Protein AF-A0AAE9XU88-F1 (afdb_monomer)

Solvent-accessible surface area (backbone atoms only — not comparable to full-atom values): 6497 Å² total; per-residue (Å²): 135,80,74,56,71,51,71,80,40,75,51,58,49,92,90,70,70,65,72,87,90,53,59,92,32,14,8,29,43,42,31,24,32,63,88,75,64,47,82,72,44,74,51,58,33,68,34,42,36,58,54,59,73,65,54,84,82,68,57,61,79,74,89,62,89,92,62,96,65,83,50,72,62,75,60,34,27,32,31,41,24,65,36,96,34,45,68,56,11,41,56,50,44,57,57,48,52,68,54,42,63,66,55,65,68,73,77,117

Radius of gyration: 15.8 Å; Cα contacts (8 Å, |Δi|>4): 175; chains: 1; bounding box: 29×36×53 Å

Foldseek 3Di:
DPFDKDDKDWQDFVPPDDADDDDQAWWWKWKAQPPPRHTDDIDTDGGPRVCSVPPPQDFPQDPDPDDPDRHGGGTMIMMIGGDHGSVVRVVVSVVVVVVVVVVVVVPD

Structure (mmCIF, N/CA/C/O backbone):
data_AF-A0AAE9XU88-F1
#
_entry.id   AF-A0AAE9XU88-F1
#
loop_
_atom_site.group_PDB
_atom_site.id
_atom_site.type_symbol
_atom_site.label_atom_id
_atom_site.label_alt_id
_atom_site.label_comp_id
_atom_site.label_asym_id
_atom_site.label_entity_id
_atom_site.label_seq_id
_atom_site.pdbx_PDB_ins_code
_atom_site.Cartn_x
_atom_site.Cartn_y
_atom_site.Cartn_z
_atom_site.occupancy
_atom_site.B_iso_or_equiv
_atom_site.au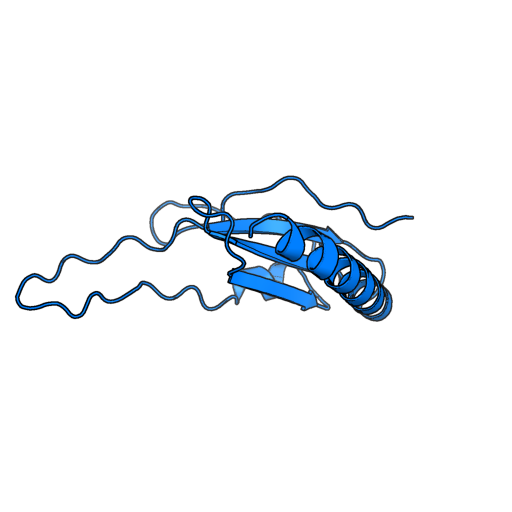th_seq_id
_atom_site.auth_comp_id
_atom_site.auth_asym_id
_atom_site.auth_atom_id
_atom_site.pdbx_PDB_model_num
ATOM 1 N N . MET A 1 1 ? 3.731 2.502 -20.538 1.00 47.53 1 MET A N 1
ATOM 2 C CA . MET A 1 1 ? 2.475 2.631 -19.765 1.00 47.53 1 MET A CA 1
ATOM 3 C C . MET A 1 1 ? 2.738 3.468 -18.529 1.00 47.53 1 MET A C 1
ATOM 5 O O . MET A 1 1 ? 3.763 3.266 -17.888 1.00 47.53 1 MET A O 1
ATOM 9 N N . ILE A 1 2 ? 1.856 4.417 -18.218 1.00 57.16 2 ILE A N 1
ATOM 10 C CA . ILE A 1 2 ? 1.908 5.153 -16.952 1.00 57.16 2 ILE A CA 1
ATOM 11 C C . ILE A 1 2 ? 1.226 4.268 -15.902 1.00 57.16 2 ILE A C 1
ATOM 13 O O . ILE A 1 2 ? 0.099 3.844 -16.150 1.00 57.16 2 ILE A O 1
ATOM 17 N N . PRO A 1 3 ? 1.876 3.957 -14.769 1.00 66.88 3 PRO A N 1
ATOM 18 C CA . PRO A 1 3 ? 1.243 3.207 -13.694 1.00 66.88 3 PRO A CA 1
ATOM 19 C C . PRO A 1 3 ? 0.045 4.005 -13.155 1.00 66.88 3 PRO A C 1
ATOM 21 O O . PRO A 1 3 ? 0.224 5.104 -12.619 1.00 66.88 3 PRO A O 1
ATOM 24 N N . THR A 1 4 ? -1.170 3.491 -13.335 1.00 83.81 4 THR A N 1
ATOM 25 C 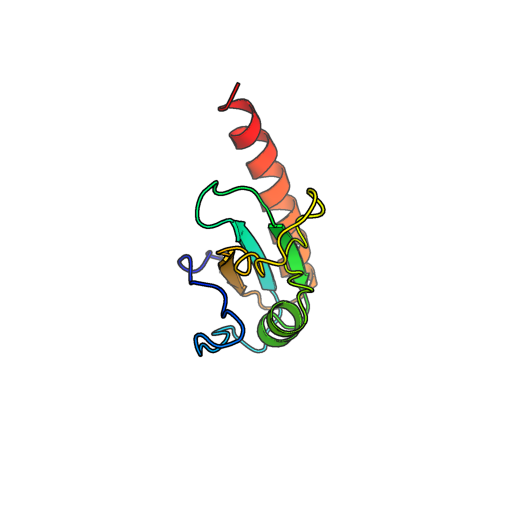CA . THR A 1 4 ? -2.400 4.090 -12.804 1.00 83.81 4 THR A CA 1
ATOM 26 C C . THR A 1 4 ? -2.817 3.375 -11.532 1.00 83.81 4 THR A C 1
ATOM 28 O O . THR A 1 4 ? -2.770 2.148 -11.447 1.00 83.81 4 THR A O 1
ATOM 31 N N . TRP A 1 5 ? -3.246 4.154 -10.544 1.00 89.50 5 TRP A N 1
ATOM 32 C CA . TRP A 1 5 ? -3.861 3.604 -9.345 1.00 89.50 5 TRP A CA 1
ATOM 33 C C . TRP A 1 5 ? -5.182 2.920 -9.686 1.00 89.50 5 TRP A C 1
ATOM 35 O O . TRP A 1 5 ? -5.958 3.443 -10.483 1.00 89.50 5 TRP A O 1
ATOM 45 N N . SER A 1 6 ? -5.443 1.785 -9.046 1.00 92.50 6 SER A N 1
ATOM 46 C CA . SER A 1 6 ? -6.785 1.227 -8.959 1.00 92.50 6 SER A CA 1
ATOM 47 C C . SER A 1 6 ? -7.683 2.120 -8.105 1.00 92.50 6 SER A C 1
ATOM 49 O O . SER A 1 6 ? -7.205 2.939 -7.308 1.00 92.50 6 SER A O 1
ATOM 51 N N . ASP A 1 7 ? -8.985 1.872 -8.193 1.00 93.06 7 ASP A N 1
ATOM 52 C CA . ASP A 1 7 ? -9.931 2.370 -7.203 1.00 93.06 7 ASP A CA 1
ATOM 53 C C . ASP A 1 7 ? -9.587 1.857 -5.800 1.00 93.06 7 ASP A C 1
ATOM 55 O O . ASP A 1 7 ? -8.895 0.842 -5.622 1.00 93.06 7 ASP A O 1
ATOM 59 N N . TRP A 1 8 ? -10.075 2.587 -4.799 1.00 92.88 8 TRP A N 1
ATOM 60 C CA . TRP A 1 8 ? -10.009 2.170 -3.407 1.00 92.88 8 TRP A CA 1
ATOM 61 C C . TRP A 1 8 ? -10.944 0.985 -3.171 1.00 92.88 8 TRP A C 1
ATOM 63 O O . TRP A 1 8 ? -12.128 1.035 -3.495 1.00 92.88 8 TRP A O 1
ATOM 73 N N . LYS A 1 9 ? -10.409 -0.076 -2.573 1.00 93.50 9 LYS A N 1
ATOM 74 C CA . LYS A 1 9 ? -11.144 -1.271 -2.157 1.00 93.50 9 LYS A CA 1
ATOM 75 C C . LYS A 1 9 ? -11.051 -1.438 -0.648 1.00 93.50 9 LYS A C 1
ATOM 77 O O . LYS A 1 9 ? -10.049 -1.075 -0.036 1.00 93.50 9 LYS A O 1
ATOM 82 N N . ARG A 1 10 ? -12.073 -2.028 -0.032 1.00 91.88 10 ARG A N 1
ATOM 83 C CA . ARG A 1 10 ? -12.044 -2.338 1.403 1.00 91.88 10 ARG A CA 1
ATOM 84 C C . ARG A 1 10 ? -11.070 -3.467 1.694 1.00 91.88 10 ARG A C 1
ATOM 86 O O . ARG A 1 10 ? -11.122 -4.515 1.058 1.00 91.88 10 ARG A O 1
ATOM 93 N N . TYR A 1 11 ? -10.218 -3.256 2.687 1.00 90.81 11 TYR A N 1
ATOM 94 C CA . TYR A 1 11 ? -9.320 -4.283 3.185 1.00 90.81 11 TYR A CA 1
ATOM 95 C C . TYR A 1 11 ? -10.118 -5.332 3.979 1.00 90.81 11 TYR A C 1
ATOM 97 O O . TYR A 1 11 ? -10.986 -4.955 4.777 1.00 90.81 11 TYR A O 1
ATOM 105 N N . PRO A 1 12 ? -9.867 -6.636 3.778 1.00 88.62 12 PRO A N 1
ATOM 106 C CA . PRO A 1 12 ? -10.635 -7.677 4.446 1.00 88.62 12 PRO A CA 1
ATOM 107 C C . PRO A 1 12 ? -10.427 -7.653 5.962 1.00 88.62 12 PRO A C 1
ATOM 109 O O . PRO A 1 12 ? -9.311 -7.508 6.460 1.00 88.62 12 PRO A O 1
ATOM 112 N N . GLN A 1 13 ? -11.522 -7.816 6.703 1.00 80.81 13 GLN A N 1
ATOM 113 C CA . GLN A 1 13 ? -11.507 -7.889 8.162 1.00 80.81 13 GLN A CA 1
ATOM 114 C C . GLN A 1 13 ? -11.686 -9.338 8.626 1.00 80.81 13 GLN A C 1
ATOM 116 O O . GLN A 1 13 ? -12.550 -10.045 8.089 1.00 80.81 13 GLN A O 1
ATOM 121 N N . PRO A 1 14 ? -10.939 -9.780 9.654 1.00 71.19 14 PRO A N 1
ATOM 122 C CA . PRO A 1 14 ? -11.162 -11.079 10.276 1.00 71.19 14 PRO A CA 1
ATOM 123 C C . PRO A 1 14 ? -12.624 -11.217 10.721 1.00 71.19 14 PRO A C 1
ATOM 125 O O . PRO A 1 14 ? -13.141 -10.362 11.437 1.00 71.19 14 PRO A O 1
ATOM 128 N N . GLY A 1 15 ? -13.304 -12.270 10.263 1.00 70.38 15 GLY A N 1
ATOM 129 C CA . GLY A 1 15 ? -14.702 -12.560 10.608 1.00 70.38 15 GLY A CA 1
ATOM 130 C C . GLY A 1 15 ? -15.773 -11.880 9.745 1.00 70.38 15 GLY A C 1
ATOM 131 O O . GLY A 1 15 ? -16.923 -12.300 9.809 1.00 70.38 15 GLY A O 1
ATOM 132 N N . ARG A 1 16 ? -15.433 -10.891 8.900 1.00 71.31 16 ARG A N 1
ATOM 133 C CA . ARG A 1 16 ? -16.397 -10.275 7.958 1.00 71.31 16 ARG A CA 1
ATOM 134 C C . ARG A 1 16 ? -16.457 -10.986 6.602 1.00 71.31 16 ARG A C 1
ATOM 136 O O . ARG A 1 16 ? -17.407 -10.783 5.855 1.00 71.31 16 ARG A O 1
ATOM 143 N N . GLY A 1 17 ? -15.463 -11.829 6.314 1.00 64.81 17 GLY A N 1
ATOM 144 C CA . GLY A 1 17 ? -15.282 -12.443 5.001 1.00 64.81 17 GLY A CA 1
ATOM 145 C C . GLY A 1 17 ? -14.838 -11.399 3.974 1.00 64.81 17 GLY A C 1
ATOM 146 O O . GLY A 1 17 ? -15.339 -10.279 3.928 1.00 64.81 17 GLY A O 1
ATOM 147 N N . GLY A 1 18 ? -13.835 -11.730 3.174 1.00 76.69 18 GLY A N 1
ATOM 148 C CA . GLY A 1 18 ? -13.324 -10.834 2.148 1.00 76.69 18 GLY A CA 1
ATOM 149 C C . GLY A 1 18 ? -11.974 -11.314 1.655 1.00 76.69 18 GLY A C 1
ATOM 150 O O . GLY A 1 18 ? -11.153 -11.780 2.446 1.00 76.69 18 GLY A O 1
ATOM 151 N N . ASN A 1 19 ? -11.750 -11.176 0.354 1.00 86.38 19 ASN A N 1
ATOM 152 C CA . ASN A 1 19 ? -10.506 -11.574 -0.280 1.00 86.38 19 ASN A CA 1
ATOM 153 C C . ASN A 1 19 ? -9.742 -10.331 -0.731 1.00 86.38 19 ASN A C 1
ATOM 155 O O . ASN A 1 19 ? -10.323 -9.296 -1.061 1.00 86.38 19 ASN A O 1
ATOM 159 N N . ILE A 1 20 ? -8.418 -10.442 -0.736 1.00 90.75 20 ILE A N 1
ATOM 160 C CA . ILE A 1 20 ? -7.562 -9.429 -1.342 1.00 90.75 20 ILE A CA 1
ATOM 161 C C . ILE A 1 20 ? -7.590 -9.656 -2.849 1.00 90.75 20 ILE A C 1
ATOM 163 O O . ILE A 1 20 ? -7.244 -10.731 -3.331 1.00 90.75 20 ILE A O 1
ATOM 167 N N . GLU A 1 21 ? -7.994 -8.630 -3.586 1.00 93.25 21 GLU A N 1
ATOM 168 C CA . GLU A 1 21 ? -8.019 -8.626 -5.041 1.00 93.25 21 GLU A CA 1
ATO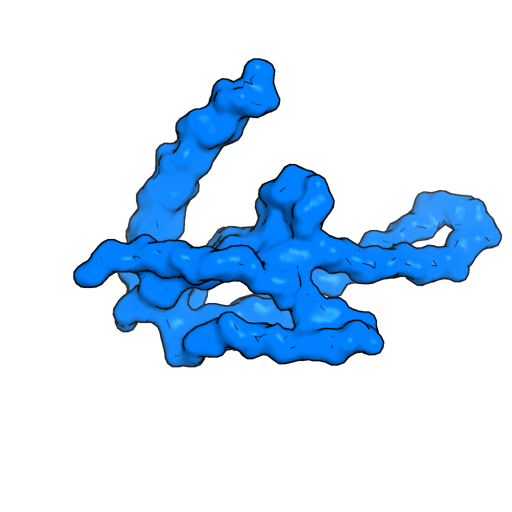M 169 C C . GLU A 1 21 ? -6.851 -7.792 -5.550 1.00 93.25 21 GLU A C 1
ATOM 171 O O . GLU A 1 21 ? -6.965 -6.583 -5.777 1.00 93.25 21 GLU A O 1
ATOM 176 N N . ALA A 1 22 ? -5.713 -8.453 -5.718 1.00 93.75 22 ALA A N 1
ATOM 177 C CA . ALA A 1 22 ? -4.512 -7.854 -6.268 1.00 93.75 22 ALA A CA 1
ATOM 178 C C . ALA A 1 22 ? -3.806 -8.848 -7.203 1.00 93.75 22 ALA A C 1
ATOM 180 O O . ALA A 1 22 ? -3.880 -10.058 -6.981 1.00 93.75 22 ALA A O 1
ATOM 181 N N . PRO A 1 23 ? -3.127 -8.363 -8.254 1.00 94.19 23 PRO A N 1
ATOM 182 C CA . PRO A 1 23 ? -2.376 -9.215 -9.157 1.00 94.19 23 PRO A CA 1
ATOM 183 C C . PRO A 1 23 ? -1.137 -9.792 -8.463 1.00 94.19 23 PRO A C 1
ATOM 185 O O . PRO A 1 23 ? -0.532 -9.170 -7.584 1.00 94.19 23 PRO A O 1
ATOM 188 N N . ILE A 1 24 ? -0.719 -10.973 -8.922 1.00 95.31 24 ILE A N 1
ATOM 189 C CA . ILE A 1 24 ? 0.571 -11.584 -8.580 1.00 95.31 24 ILE A CA 1
ATOM 190 C C . ILE A 1 24 ? 1.641 -10.939 -9.469 1.00 95.31 24 ILE A C 1
ATOM 192 O O . ILE A 1 24 ? 2.156 -11.534 -10.410 1.00 95.31 24 ILE A O 1
ATOM 196 N N . SER A 1 25 ? 1.901 -9.659 -9.228 1.00 94.50 25 SER A N 1
ATOM 197 C CA . SER A 1 25 ? 2.872 -8.875 -9.984 1.00 94.50 25 SER A CA 1
ATOM 198 C C . SER A 1 25 ? 3.563 -7.851 -9.089 1.00 94.50 25 SER A C 1
ATOM 200 O O . SER A 1 25 ? 3.025 -7.496 -8.029 1.00 94.50 25 SER A O 1
ATOM 202 N N . PRO A 1 26 ? 4.706 -7.309 -9.537 1.00 96.31 26 PRO A N 1
ATOM 203 C CA . PRO A 1 26 ? 5.297 -6.148 -8.905 1.00 96.31 26 PRO A CA 1
ATOM 204 C C . PRO A 1 26 ? 4.359 -4.945 -8.960 1.00 96.31 26 PRO A C 1
ATOM 206 O O . PRO A 1 26 ? 3.491 -4.830 -9.835 1.00 96.31 26 PRO A O 1
ATOM 209 N N . GLY A 1 27 ? 4.544 -4.031 -8.019 1.00 94.81 27 GLY A N 1
ATOM 210 C CA . GLY A 1 27 ? 3.797 -2.787 -7.997 1.00 94.81 27 GLY A CA 1
ATOM 211 C C . GLY A 1 27 ? 3.920 -2.052 -6.681 1.00 94.81 27 GLY A C 1
ATOM 212 O O . GLY A 1 27 ? 4.726 -2.400 -5.822 1.00 94.81 27 GLY A O 1
ATOM 213 N N . ILE A 1 28 ? 3.102 -1.020 -6.536 1.00 94.69 28 ILE A N 1
ATOM 214 C CA . ILE A 1 28 ? 2.993 -0.234 -5.312 1.00 94.69 28 ILE A CA 1
ATOM 215 C C . ILE A 1 28 ? 1.622 -0.489 -4.711 1.00 94.69 28 ILE A C 1
ATOM 217 O O . ILE A 1 28 ? 0.626 -0.446 -5.435 1.00 94.69 28 ILE A O 1
ATOM 221 N N . TYR A 1 29 ? 1.554 -0.716 -3.406 1.00 94.06 29 TYR A N 1
ATOM 222 C CA . TYR A 1 29 ? 0.288 -0.657 -2.690 1.00 94.06 29 TYR A CA 1
ATOM 223 C C . TYR A 1 29 ? 0.220 0.592 -1.822 1.00 94.06 29 TYR A C 1
ATOM 225 O O . TYR A 1 29 ? 1.229 1.117 -1.352 1.00 94.06 29 TYR A O 1
ATOM 233 N N . GLU A 1 30 ? -1.001 1.043 -1.584 1.00 93.69 30 GLU A N 1
ATOM 234 C CA . GLU A 1 30 ? -1.311 2.067 -0.607 1.00 93.69 30 GLU A CA 1
ATOM 235 C C . GLU A 1 30 ? -2.480 1.590 0.240 1.00 93.69 30 GLU A C 1
ATOM 237 O O . GLU A 1 30 ? -3.505 1.187 -0.302 1.00 93.69 30 GLU A O 1
ATOM 242 N N . VAL A 1 31 ? -2.324 1.645 1.558 1.00 92.69 31 VAL A N 1
ATOM 243 C CA . VAL A 1 31 ? -3.350 1.288 2.538 1.00 92.69 31 VAL A CA 1
ATOM 244 C C . VAL A 1 31 ? -3.584 2.496 3.431 1.00 92.69 31 VAL A C 1
ATOM 246 O O . VAL A 1 31 ? -2.627 3.117 3.899 1.00 92.69 31 VAL A O 1
ATOM 249 N N . ARG A 1 32 ? -4.845 2.828 3.688 1.00 92.12 32 ARG A N 1
ATOM 250 C CA . ARG A 1 32 ? -5.254 3.957 4.532 1.00 92.12 32 ARG A CA 1
ATOM 251 C C . ARG A 1 32 ? -6.382 3.565 5.474 1.00 92.12 32 ARG A C 1
ATOM 253 O O . ARG A 1 32 ? -7.095 2.598 5.220 1.00 92.12 32 ARG A O 1
ATOM 260 N N . TYR A 1 33 ? -6.591 4.357 6.517 1.00 88.56 33 TYR A N 1
ATOM 261 C CA . TYR A 1 33 ? -7.818 4.287 7.308 1.00 88.56 33 TYR A CA 1
ATOM 262 C C . TYR A 1 33 ? -8.998 4.827 6.493 1.00 88.56 33 TYR A C 1
ATOM 264 O O . TYR A 1 33 ? -8.936 5.953 6.004 1.00 88.56 33 TYR A O 1
ATOM 272 N N . ALA A 1 34 ? -10.081 4.057 6.380 1.00 89.25 34 ALA A N 1
ATOM 273 C CA . ALA A 1 34 ? -11.271 4.429 5.609 1.00 89.25 34 ALA A CA 1
ATOM 274 C C . ALA A 1 34 ? -11.911 5.733 6.120 1.00 89.25 34 ALA A C 1
ATOM 276 O O . ALA A 1 34 ? -12.368 6.558 5.339 1.00 89.25 34 ALA A O 1
ATOM 277 N N . GLN A 1 35 ? -11.902 5.934 7.443 1.00 85.75 35 GLN A N 1
ATOM 278 C CA . GLN A 1 35 ? -12.552 7.076 8.095 1.00 85.75 35 GLN A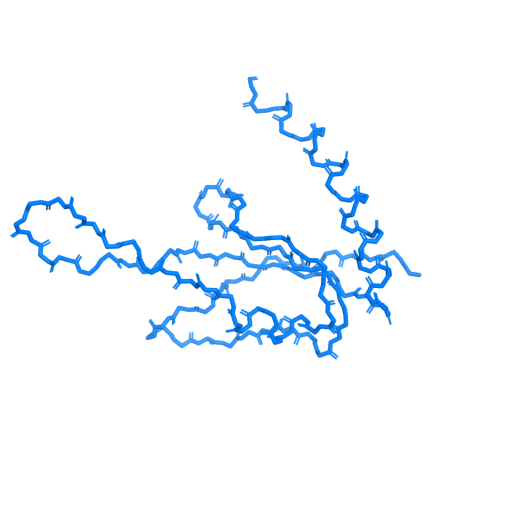 CA 1
ATOM 279 C C . GLN A 1 35 ? -11.773 8.387 7.957 1.00 85.75 35 GLN A C 1
ATOM 281 O O . GLN A 1 35 ? -12.370 9.439 7.765 1.00 85.75 35 GLN A O 1
ATOM 286 N N . THR A 1 36 ? -10.447 8.343 8.099 1.00 84.62 36 THR A N 1
ATOM 287 C CA . THR A 1 36 ? -9.613 9.557 8.170 1.00 84.62 36 THR A CA 1
ATOM 288 C C . THR A 1 36 ? -8.797 9.794 6.909 1.00 84.62 36 THR A C 1
ATOM 290 O O . THR A 1 36 ? -8.199 10.852 6.748 1.00 84.62 36 THR A O 1
ATOM 293 N N . GLY A 1 37 ? -8.688 8.792 6.039 1.00 85.44 37 GLY A N 1
ATOM 294 C CA . GLY A 1 37 ? -7.771 8.807 4.908 1.00 85.44 37 GLY A CA 1
ATOM 295 C C . GLY A 1 37 ? -6.288 8.768 5.297 1.00 85.44 37 GLY A C 1
ATOM 296 O O . GLY A 1 37 ? -5.436 8.804 4.409 1.00 85.44 37 GLY A O 1
ATOM 297 N N . ALA A 1 38 ? -5.963 8.680 6.593 1.00 85.75 38 ALA A N 1
ATOM 298 C CA . ALA A 1 38 ? -4.586 8.668 7.065 1.00 85.75 38 ALA A CA 1
ATOM 299 C C . ALA A 1 38 ? -3.846 7.423 6.557 1.00 85.75 38 ALA A C 1
ATOM 301 O O . ALA A 1 38 ? -4.403 6.321 6.525 1.00 85.75 38 ALA A O 1
ATOM 302 N N . LEU A 1 39 ? -2.586 7.610 6.161 1.00 87.56 39 LEU A N 1
ATOM 303 C CA . LEU A 1 39 ? -1.764 6.549 5.593 1.00 87.56 39 LEU A CA 1
ATOM 304 C C . LEU A 1 39 ? -1.469 5.478 6.647 1.00 87.56 39 LEU A C 1
ATOM 306 O O . LEU A 1 39 ? -1.003 5.782 7.742 1.00 87.56 39 LEU A O 1
ATOM 310 N N . TYR A 1 40 ? -1.731 4.225 6.294 1.00 87.75 40 TYR A N 1
ATOM 311 C CA . TYR A 1 40 ? -1.423 3.057 7.112 1.00 87.75 40 TYR A CA 1
ATOM 312 C C . TYR A 1 40 ? -0.187 2.318 6.590 1.00 87.75 40 TYR A C 1
ATOM 314 O O . TYR A 1 40 ? 0.658 1.893 7.371 1.00 87.75 40 TYR A O 1
ATOM 322 N N . GLY A 1 41 ? -0.060 2.192 5.267 1.00 89.50 41 GLY A N 1
ATOM 323 C CA . GLY A 1 41 ? 1.083 1.549 4.628 1.00 89.50 41 GLY A CA 1
ATOM 324 C C . GLY A 1 41 ? 1.235 1.974 3.174 1.00 89.50 41 GLY A C 1
ATOM 325 O O . GLY A 1 41 ? 0.248 2.235 2.488 1.00 89.50 41 GLY A O 1
ATOM 326 N N . PHE A 1 42 ? 2.476 2.062 2.708 1.00 91.31 42 PHE A N 1
ATOM 327 C CA . PHE A 1 42 ? 2.803 2.413 1.332 1.00 91.31 42 PHE A CA 1
ATOM 328 C C . PHE A 1 42 ? 4.156 1.824 0.965 1.00 91.31 42 PHE A C 1
ATOM 330 O O . PHE A 1 42 ? 5.159 2.197 1.570 1.00 91.31 42 PHE A O 1
ATOM 337 N N . GLU A 1 43 ? 4.195 0.921 -0.011 1.00 91.31 43 GLU A N 1
ATOM 338 C CA . GLU A 1 43 ? 5.448 0.265 -0.381 1.00 91.31 43 GLU A CA 1
ATOM 339 C C . GLU A 1 43 ? 5.445 -0.239 -1.826 1.00 91.31 43 GLU A C 1
ATOM 341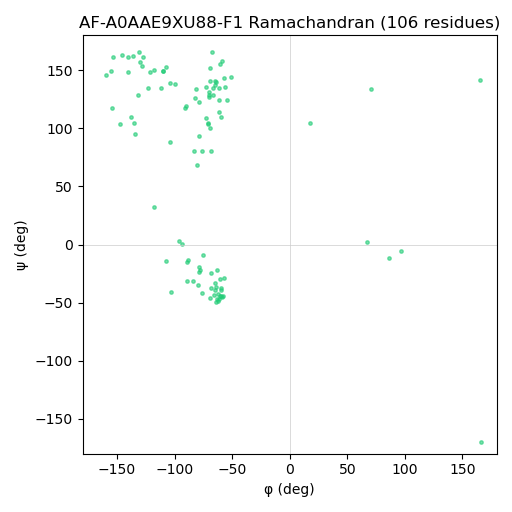 O O . GLU A 1 43 ? 4.408 -0.626 -2.368 1.00 91.31 43 GLU A O 1
ATOM 346 N N . ALA A 1 44 ? 6.636 -0.248 -2.434 1.00 94.06 44 ALA A N 1
ATOM 347 C CA . ALA A 1 44 ? 6.927 -0.918 -3.694 1.00 94.06 44 ALA A CA 1
ATOM 348 C C . ALA A 1 44 ? 7.404 -2.360 -3.448 1.00 94.06 44 ALA A C 1
ATOM 350 O O . ALA A 1 44 ? 8.455 -2.592 -2.843 1.00 94.06 44 ALA A O 1
ATOM 351 N N . VAL A 1 45 ? 6.663 -3.326 -3.981 1.00 95.06 45 VAL A N 1
ATOM 352 C CA . VAL A 1 45 ? 6.826 -4.757 -3.708 1.00 95.06 45 VAL A CA 1
ATOM 353 C C . VAL A 1 45 ? 6.950 -5.574 -4.993 1.00 95.06 45 VAL A C 1
ATOM 355 O O . VAL A 1 45 ? 6.570 -5.120 -6.072 1.00 95.06 45 VAL A O 1
ATOM 358 N N . ASP A 1 46 ? 7.476 -6.794 -4.872 1.00 95.88 46 ASP A N 1
ATOM 359 C CA . ASP A 1 46 ? 7.562 -7.765 -5.977 1.00 95.88 46 ASP A CA 1
ATOM 360 C C . ASP A 1 46 ? 6.240 -8.485 -6.251 1.00 95.88 46 ASP A C 1
ATOM 362 O O . ASP A 1 46 ? 6.022 -8.998 -7.345 1.00 95.88 46 ASP A O 1
ATOM 366 N N . ASN A 1 47 ? 5.366 -8.546 -5.247 1.00 96.06 47 ASN A N 1
ATOM 367 C CA . ASN A 1 47 ? 4.102 -9.258 -5.324 1.00 96.06 47 ASN A CA 1
ATOM 368 C C . ASN A 1 47 ? 3.052 -8.541 -4.473 1.00 96.06 47 ASN A C 1
ATOM 370 O O . ASN A 1 47 ? 3.066 -8.632 -3.244 1.00 96.06 47 ASN A O 1
ATOM 374 N N . LEU A 1 48 ? 2.150 -7.824 -5.143 1.00 95.50 48 LEU A N 1
ATOM 375 C CA . LEU A 1 48 ? 1.091 -7.052 -4.495 1.00 95.50 48 LEU A CA 1
ATOM 376 C C . LEU A 1 48 ? 0.151 -7.930 -3.663 1.00 95.50 48 LEU A C 1
ATOM 378 O O . LEU A 1 48 ? -0.157 -7.573 -2.528 1.00 95.50 48 LEU A O 1
ATOM 382 N N . ALA A 1 49 ? -0.275 -9.077 -4.198 1.00 94.94 49 ALA A N 1
ATOM 383 C C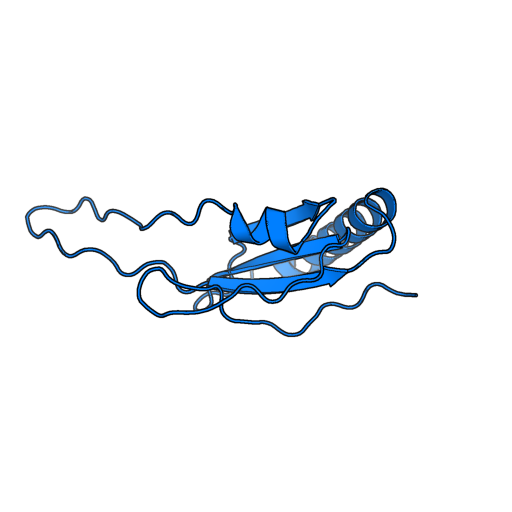A . ALA A 1 49 ? -1.185 -9.987 -3.504 1.00 94.94 49 ALA A CA 1
ATOM 384 C C . ALA A 1 49 ? -0.586 -10.514 -2.193 1.00 94.94 49 ALA A C 1
ATOM 386 O O . ALA A 1 49 ? -1.242 -10.473 -1.152 1.00 94.94 49 ALA A O 1
ATOM 387 N N . VAL A 1 50 ? 0.674 -10.957 -2.229 1.00 95.25 50 VAL A N 1
ATOM 388 C CA . VAL A 1 50 ? 1.364 -11.500 -1.049 1.00 95.25 50 VAL A CA 1
ATOM 389 C C . VAL A 1 50 ? 1.653 -10.411 -0.022 1.00 95.25 50 VAL A C 1
ATOM 391 O O . VAL A 1 50 ? 1.370 -10.607 1.157 1.00 95.25 50 VAL A O 1
ATOM 394 N N . ALA A 1 51 ? 2.174 -9.259 -0.452 1.00 94.88 51 ALA A N 1
ATOM 395 C CA . ALA A 1 51 ? 2.499 -8.168 0.462 1.00 94.88 51 ALA A CA 1
ATOM 396 C C . ALA A 1 51 ? 1.257 -7.631 1.181 1.00 94.88 51 ALA A C 1
ATOM 398 O O . ALA A 1 51 ? 1.289 -7.421 2.392 1.00 94.88 51 ALA A O 1
ATOM 399 N N . LEU A 1 52 ? 0.145 -7.470 0.455 1.00 93.56 52 LEU A N 1
ATOM 400 C CA . LEU A 1 52 ? -1.125 -7.109 1.070 1.00 93.56 52 LEU A CA 1
ATOM 401 C C . LEU A 1 52 ? -1.586 -8.210 2.030 1.00 93.56 52 LEU A C 1
ATOM 403 O O . LEU A 1 52 ? -1.898 -7.895 3.163 1.00 93.56 52 LEU A O 1
ATOM 407 N N . ALA A 1 53 ? -1.550 -9.493 1.660 1.00 91.75 53 ALA A N 1
ATOM 408 C CA . ALA A 1 53 ? -1.974 -10.580 2.553 1.00 91.75 53 ALA A CA 1
ATOM 409 C C . ALA A 1 53 ? -1.167 -10.683 3.859 1.00 91.75 53 ALA A C 1
ATOM 411 O O . ALA A 1 53 ? -1.703 -11.118 4.878 1.00 91.75 53 ALA A O 1
ATOM 412 N N . GLN A 1 54 ? 0.103 -10.281 3.839 1.00 91.50 54 GLN A N 1
ATOM 413 C CA . GLN A 1 54 ? 1.006 -10.338 4.991 1.00 91.50 54 GLN A CA 1
ATOM 414 C C . GLN A 1 54 ? 1.049 -9.040 5.808 1.00 91.50 54 GLN A C 1
ATOM 416 O O . GLN A 1 54 ? 1.772 -8.970 6.804 1.00 91.50 54 GLN A O 1
ATOM 421 N N .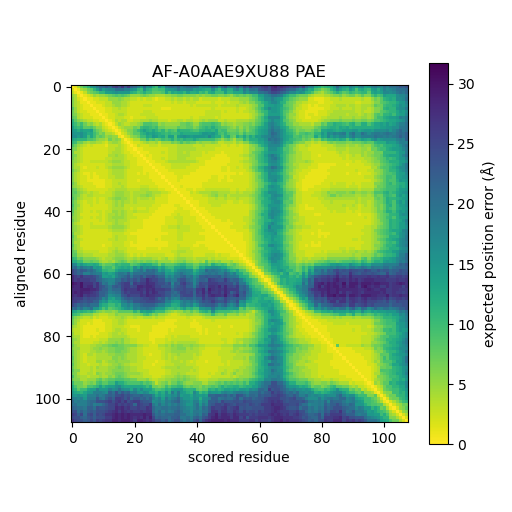 LEU A 1 55 ? 0.290 -8.012 5.419 1.00 88.69 55 LEU A N 1
ATOM 422 C CA . LEU A 1 55 ? 0.297 -6.731 6.112 1.00 88.69 55 LEU A CA 1
ATOM 423 C C . LEU A 1 55 ? -0.165 -6.918 7.574 1.00 88.69 55 LEU A C 1
ATOM 425 O O . LEU A 1 55 ? -1.266 -7.427 7.813 1.00 88.69 55 LEU A O 1
ATOM 429 N N . PRO A 1 56 ? 0.634 -6.500 8.575 1.00 84.19 56 PRO A N 1
ATOM 430 C CA . PRO A 1 56 ? 0.337 -6.761 9.979 1.00 84.19 56 PRO A CA 1
ATOM 431 C C . PRO A 1 56 ? -0.767 -5.832 10.508 1.00 84.19 56 PRO A C 1
ATOM 433 O O . PRO A 1 56 ? -0.496 -4.854 11.206 1.00 84.19 56 PRO A O 1
ATOM 436 N N . VAL A 1 57 ? -2.030 -6.155 10.219 1.00 81.44 57 VAL A N 1
ATOM 437 C CA . VAL A 1 57 ? -3.198 -5.403 10.702 1.00 81.44 57 VAL A CA 1
ATOM 438 C C . VAL A 1 57 ? -3.502 -5.767 12.155 1.00 81.44 57 VAL A C 1
ATOM 440 O O . VAL A 1 57 ? -4.203 -6.732 12.458 1.00 81.44 57 VAL A O 1
ATOM 443 N N . LYS A 1 58 ? -2.958 -4.982 13.087 1.00 68.31 58 LYS A N 1
ATOM 444 C CA . LYS A 1 58 ? -3.205 -5.156 14.525 1.00 68.31 58 LYS A CA 1
ATOM 445 C C . LYS A 1 58 ? -4.536 -4.518 14.938 1.00 68.31 58 LYS A C 1
ATOM 447 O O . LYS A 1 58 ? -4.806 -3.363 14.611 1.00 68.31 58 LYS A O 1
ATOM 452 N N . SER A 1 59 ? -5.338 -5.245 15.719 1.00 61.91 59 SER A N 1
ATOM 453 C CA . SER A 1 59 ? -6.434 -4.641 16.488 1.00 61.91 59 SER A CA 1
ATOM 454 C C . SER A 1 59 ? -5.842 -3.723 17.565 1.00 61.91 59 SER A C 1
ATOM 456 O O . SER A 1 59 ? -4.870 -4.086 18.236 1.00 61.91 59 SER A O 1
ATOM 458 N N . ARG A 1 60 ? -6.398 -2.515 17.727 1.00 56.62 60 ARG A N 1
ATOM 459 C CA . ARG A 1 60 ? -6.036 -1.637 18.847 1.00 56.62 60 ARG A CA 1
ATOM 460 C C . ARG A 1 60 ? -6.613 -2.238 20.126 1.00 56.62 60 ARG A C 1
ATOM 462 O O . ARG A 1 60 ? -7.802 -2.108 20.386 1.00 56.62 60 ARG A O 1
ATOM 469 N N . VAL A 1 61 ? -5.777 -2.857 20.955 1.00 53.00 61 VAL A N 1
ATOM 470 C CA . VAL A 1 61 ? -6.187 -3.236 22.313 1.00 53.00 61 VAL A CA 1
ATOM 471 C C . VAL A 1 61 ? -6.306 -1.951 23.133 1.00 53.00 61 VAL A C 1
ATOM 473 O O . VAL A 1 61 ? -5.303 -1.341 23.498 1.00 53.00 61 VAL A O 1
ATOM 476 N N . GLY A 1 62 ? -7.535 -1.500 23.379 1.00 49.56 62 GLY A N 1
ATOM 477 C CA . GLY A 1 62 ? -7.798 -0.360 24.253 1.00 49.56 62 GLY A CA 1
ATOM 478 C C . GLY A 1 62 ? -7.483 -0.723 25.701 1.00 49.56 62 GLY A C 1
ATOM 479 O O . GLY A 1 62 ? -8.291 -1.366 26.364 1.00 49.56 62 GLY A O 1
ATOM 480 N N . SER A 1 63 ? -6.315 -0.320 26.201 1.00 44.72 63 SER A N 1
ATOM 481 C CA . SER A 1 63 ? -6.002 -0.372 27.629 1.00 44.72 63 SER A CA 1
ATOM 482 C C . SER A 1 63 ? -6.577 0.868 28.313 1.00 44.72 63 SER A C 1
ATOM 484 O O . SER A 1 63 ? -5.868 1.838 28.557 1.00 44.72 63 SER A O 1
ATOM 486 N N . TRP A 1 64 ? -7.877 0.850 28.603 1.00 48.25 64 TRP A N 1
ATOM 487 C CA . TRP A 1 64 ? -8.498 1.796 29.529 1.00 48.25 64 TRP A CA 1
ATOM 488 C C . TRP A 1 64 ? -9.429 1.006 30.452 1.00 48.25 64 TRP A C 1
ATOM 490 O O . TRP A 1 64 ? -10.470 0.517 30.031 1.00 48.25 64 TRP A O 1
ATOM 500 N N . PHE A 1 65 ? -8.964 0.809 31.689 1.00 48.75 65 PHE A N 1
ATOM 501 C CA . PHE A 1 65 ? -9.687 0.369 32.886 1.00 48.75 65 PHE A CA 1
ATOM 502 C C . PHE A 1 65 ? -11.065 -0.300 32.680 1.00 48.75 65 PHE A C 1
ATOM 504 O O . PHE A 1 65 ? -12.094 0.352 32.522 1.00 48.75 65 PHE A O 1
ATOM 511 N N . GLY A 1 66 ? -11.095 -1.626 32.834 1.00 53.84 66 GLY A N 1
ATOM 512 C CA . GLY A 1 66 ? -12.247 -2.307 33.438 1.00 53.84 66 GLY A CA 1
ATOM 513 C C . GLY A 1 66 ? -13.305 -2.912 32.516 1.00 53.84 66 GLY A C 1
ATOM 514 O O . GLY A 1 66 ? -14.171 -3.618 33.024 1.00 53.84 66 GLY A O 1
ATOM 515 N N . ARG A 1 67 ? -13.253 -2.740 31.189 1.00 54.12 67 ARG A N 1
ATOM 516 C CA . ARG A 1 67 ? -14.152 -3.472 30.272 1.00 54.12 67 ARG A CA 1
ATOM 517 C C . ARG A 1 67 ? -13.405 -3.976 29.038 1.00 54.12 67 ARG A C 1
ATOM 519 O O . ARG A 1 67 ? -13.021 -3.198 28.173 1.00 54.12 67 ARG A O 1
ATOM 526 N N . ARG A 1 68 ? -13.219 -5.299 28.942 1.00 47.00 68 ARG A N 1
ATOM 527 C CA . ARG A 1 68 ? -12.767 -5.984 27.717 1.00 47.00 68 ARG A CA 1
ATOM 528 C C . ARG A 1 68 ? -13.879 -5.905 26.665 1.00 47.00 68 ARG A C 1
ATOM 530 O O . ARG A 1 68 ? -14.637 -6.848 26.483 1.00 47.00 68 ARG A O 1
ATOM 537 N N . ALA A 1 69 ? -13.986 -4.773 25.982 1.00 51.31 69 ALA A N 1
ATOM 538 C CA . ALA A 1 69 ? -14.607 -4.727 24.668 1.00 51.31 69 ALA A CA 1
ATOM 539 C C . ALA A 1 69 ? -13.486 -4.935 23.644 1.00 51.31 69 ALA A C 1
ATOM 541 O O . ALA A 1 69 ? -12.535 -4.152 23.600 1.00 51.31 69 ALA A O 1
ATOM 542 N N . ALA A 1 70 ? -13.552 -6.013 22.860 1.00 52.31 70 ALA A N 1
ATOM 543 C CA . ALA A 1 70 ? -12.688 -6.158 21.696 1.00 52.31 70 ALA A CA 1
ATOM 544 C C . ALA A 1 70 ? -12.987 -4.978 20.761 1.00 52.31 70 ALA A C 1
ATOM 546 O O . ALA A 1 70 ? -14.085 -4.885 20.217 1.00 52.31 70 ALA A O 1
ATOM 547 N N . GLN A 1 71 ? -12.050 -4.038 20.635 1.00 55.66 71 GLN A N 1
ATOM 548 C CA . GLN A 1 71 ? -12.192 -2.957 19.664 1.00 55.66 71 GLN A CA 1
ATOM 549 C C . GLN A 1 71 ? -12.263 -3.581 18.263 1.00 55.66 71 GLN A C 1
ATOM 551 O O . GLN A 1 71 ? -11.457 -4.476 17.960 1.00 55.66 71 GLN A O 1
ATOM 556 N N . PRO A 1 72 ? -13.200 -3.138 17.408 1.00 66.00 72 PRO A N 1
ATOM 557 C CA . PRO A 1 72 ? -13.264 -3.604 16.033 1.00 66.00 72 PRO A CA 1
ATOM 558 C C . PRO A 1 72 ? -11.928 -3.322 15.332 1.00 66.00 72 PRO A C 1
ATOM 560 O O . PRO A 1 72 ? -11.267 -2.314 15.597 1.00 66.00 72 PRO A O 1
ATOM 563 N N . PHE A 1 73 ? -11.501 -4.239 14.458 1.00 73.00 73 PHE A N 1
ATOM 564 C CA . PHE A 1 73 ? -10.340 -4.010 13.596 1.00 73.00 73 PHE A CA 1
ATOM 565 C C . PHE A 1 73 ? -10.488 -2.667 12.871 1.00 73.00 73 PHE A C 1
ATOM 567 O O . PHE A 1 73 ? -11.612 -2.303 12.509 1.00 73.00 73 PHE A O 1
ATOM 574 N N . PRO A 1 74 ? -9.388 -1.926 12.642 1.00 82.88 74 PRO A N 1
ATOM 575 C CA . PRO A 1 74 ? -9.481 -0.673 11.910 1.00 82.88 74 PRO A CA 1
ATOM 576 C C . PRO A 1 74 ? -10.128 -0.918 10.541 1.00 82.88 74 PRO A C 1
ATOM 578 O O . PRO A 1 74 ? -9.806 -1.889 9.854 1.00 82.88 74 PRO A O 1
ATOM 581 N N . GLU A 1 75 ? -11.060 -0.051 10.148 1.00 88.38 75 GLU A N 1
ATOM 582 C CA . GLU A 1 75 ? -11.574 -0.053 8.781 1.00 88.38 75 GLU A CA 1
ATOM 583 C C . GLU A 1 75 ? -10.487 0.517 7.873 1.00 88.38 75 GLU A C 1
ATOM 585 O O . GLU A 1 75 ? -10.165 1.707 7.941 1.00 88.38 75 GLU A O 1
ATOM 590 N N . LEU A 1 76 ? -9.880 -0.354 7.069 1.00 91.69 76 LEU A N 1
ATOM 591 C CA . LEU A 1 76 ? -8.829 0.003 6.129 1.00 91.69 76 LEU A CA 1
ATOM 592 C C . LEU A 1 76 ? -9.343 -0.108 4.694 1.00 91.69 76 LEU A C 1
ATOM 594 O O . LEU A 1 76 ? -10.173 -0.958 4.367 1.00 91.69 76 LEU A O 1
ATOM 598 N N . GLU A 1 77 ? -8.797 0.731 3.831 1.00 94.00 77 GLU A N 1
ATOM 599 C CA . GLU A 1 77 ? -8.939 0.634 2.384 1.00 94.00 77 GLU A CA 1
ATOM 600 C C . GLU A 1 77 ? -7.562 0.504 1.760 1.00 94.00 77 GLU A C 1
ATOM 602 O O . GLU A 1 77 ? -6.591 1.065 2.269 1.00 94.00 77 GLU A O 1
ATOM 607 N N . TYR A 1 78 ? -7.484 -0.208 0.645 1.00 94.44 78 TYR A N 1
ATOM 608 C CA . TYR A 1 78 ? -6.271 -0.336 -0.136 1.00 94.44 78 TYR A CA 1
ATOM 609 C C . TYR A 1 78 ? -6.523 -0.011 -1.601 1.00 94.44 78 TYR A C 1
ATOM 611 O O . TYR A 1 78 ? -7.624 -0.173 -2.123 1.00 94.44 78 TYR A O 1
ATOM 619 N N . ARG A 1 79 ? -5.469 0.426 -2.274 1.00 94.88 79 ARG A N 1
ATOM 620 C CA . ARG A 1 79 ? -5.391 0.494 -3.728 1.00 94.88 79 ARG A CA 1
ATOM 621 C C . ARG A 1 79 ? -4.008 0.072 -4.173 1.00 94.88 79 ARG A C 1
ATOM 623 O O . ARG A 1 79 ? -3.054 0.077 -3.392 1.00 94.88 79 ARG A O 1
ATOM 630 N N . ILE A 1 80 ? -3.904 -0.282 -5.439 1.00 94.75 80 ILE A N 1
ATOM 631 C CA . ILE A 1 80 ? -2.674 -0.800 -6.016 1.00 94.75 80 ILE A CA 1
ATOM 632 C C . ILE A 1 80 ? -2.329 -0.072 -7.302 1.00 94.75 80 ILE A C 1
ATOM 634 O O . ILE A 1 80 ? -3.186 0.485 -7.981 1.00 94.75 80 ILE A O 1
ATOM 638 N N . CYS A 1 81 ? -1.055 -0.107 -7.640 1.00 93.19 81 CYS A N 1
ATOM 639 C CA . CYS A 1 81 ? -0.523 0.392 -8.886 1.00 93.19 81 CYS A CA 1
ATOM 640 C C . CYS A 1 81 ? 0.439 -0.664 -9.426 1.00 93.19 81 CYS A C 1
ATOM 642 O O . CYS A 1 81 ? 1.590 -0.751 -8.992 1.00 93.19 81 CYS A O 1
ATOM 644 N N . ALA A 1 82 ? -0.067 -1.531 -10.303 1.00 93.25 82 ALA A N 1
ATOM 645 C CA . ALA A 1 82 ? 0.712 -2.627 -10.863 1.00 93.25 82 ALA A CA 1
ATOM 646 C C . ALA A 1 82 ? 1.790 -2.097 -11.817 1.00 93.25 82 ALA A C 1
ATOM 648 O O . ALA A 1 82 ? 1.563 -1.162 -12.591 1.00 93.25 82 ALA A O 1
ATOM 649 N N . THR A 1 83 ? 2.969 -2.710 -11.774 1.00 91.06 83 THR A N 1
ATOM 650 C CA . THR A 1 83 ? 4.092 -2.385 -12.654 1.00 91.06 83 THR A CA 1
ATOM 651 C C . THR A 1 83 ? 4.672 -3.647 -13.279 1.00 91.06 83 THR A C 1
ATOM 653 O O . THR A 1 83 ? 4.418 -4.768 -12.849 1.00 91.06 83 THR A O 1
ATOM 656 N N . THR A 1 84 ? 5.485 -3.461 -14.316 1.00 89.69 84 THR A N 1
ATOM 657 C CA . THR A 1 84 ? 6.172 -4.562 -15.005 1.00 89.69 84 THR A CA 1
ATOM 658 C C . THR A 1 84 ? 7.404 -5.068 -14.250 1.00 89.69 84 THR A C 1
ATOM 660 O O . THR A 1 84 ? 7.866 -6.172 -14.512 1.00 89.69 84 THR A O 1
ATOM 663 N N . SER A 1 85 ? 7.955 -4.279 -13.318 1.00 91.69 85 SER A N 1
ATOM 664 C CA . SER A 1 85 ? 9.098 -4.664 -12.481 1.00 91.69 85 SER A CA 1
ATOM 665 C C . SER A 1 85 ? 9.110 -3.918 -11.144 1.00 91.69 85 SER A C 1
ATOM 667 O O . SER A 1 85 ? 8.504 -2.846 -11.006 1.00 91.69 85 SER A O 1
ATOM 669 N N . ARG A 1 86 ? 9.855 -4.450 -10.164 1.00 89.19 86 ARG A N 1
ATOM 670 C CA . ARG A 1 86 ? 10.074 -3.799 -8.860 1.00 89.19 86 ARG A CA 1
ATOM 671 C C . ARG A 1 86 ? 10.837 -2.486 -8.979 1.00 89.19 86 ARG A C 1
ATOM 673 O O . ARG A 1 86 ? 10.529 -1.533 -8.271 1.00 89.19 86 ARG A O 1
ATOM 680 N N . ALA A 1 87 ? 11.803 -2.408 -9.895 1.00 90.69 87 ALA A N 1
ATOM 681 C CA . ALA A 1 87 ? 12.533 -1.170 -10.159 1.00 90.69 87 ALA A CA 1
ATOM 682 C C . ALA A 1 87 ? 11.569 -0.061 -10.612 1.00 90.69 87 ALA A C 1
ATOM 684 O O . ALA A 1 87 ? 11.600 1.044 -10.073 1.00 90.69 87 ALA A O 1
ATOM 685 N N . HIS A 1 88 ? 10.636 -0.384 -11.516 1.00 87.62 88 HIS A N 1
ATOM 686 C CA . HIS A 1 88 ? 9.587 0.551 -11.918 1.00 87.62 88 HIS A CA 1
ATOM 687 C C . HIS A 1 88 ? 8.636 0.905 -10.772 1.00 87.62 88 HIS A C 1
ATOM 689 O O . HIS A 1 88 ? 8.279 2.076 -10.648 1.00 87.62 88 HIS A O 1
ATOM 695 N N . ALA A 1 89 ? 8.265 -0.059 -9.921 1.00 89.12 89 ALA A N 1
ATOM 696 C CA . ALA A 1 89 ? 7.461 0.211 -8.728 1.00 89.12 89 ALA A CA 1
ATOM 697 C C . ALA A 1 89 ? 8.166 1.204 -7.797 1.00 89.12 89 ALA A C 1
ATOM 699 O O . ALA A 1 89 ? 7.557 2.174 -7.364 1.00 89.12 89 ALA A O 1
ATOM 700 N N . ARG A 1 90 ? 9.465 1.019 -7.546 1.00 89.50 90 ARG A N 1
ATOM 701 C CA . ARG A 1 90 ? 10.249 1.905 -6.680 1.00 89.50 90 ARG A CA 1
ATOM 702 C C . ARG A 1 90 ? 10.349 3.315 -7.251 1.00 89.50 90 ARG A C 1
ATOM 704 O O . ARG A 1 90 ? 9.987 4.266 -6.573 1.00 89.50 90 ARG A O 1
ATOM 711 N N . THR A 1 91 ? 10.718 3.454 -8.524 1.00 89.44 91 THR A N 1
ATOM 712 C CA . THR A 1 91 ? 10.762 4.770 -9.179 1.00 89.44 91 THR A CA 1
ATOM 713 C C . THR A 1 91 ? 9.394 5.458 -9.179 1.00 89.44 91 THR A C 1
ATOM 715 O O . THR A 1 91 ? 9.307 6.673 -9.001 1.00 89.44 91 THR A O 1
ATOM 718 N N . ALA A 1 92 ? 8.308 4.711 -9.385 1.00 85.62 92 ALA A N 1
ATOM 719 C CA . ALA A 1 92 ? 6.961 5.263 -9.313 1.00 85.62 92 ALA A CA 1
ATOM 720 C C . ALA A 1 92 ? 6.580 5.660 -7.874 1.00 85.62 92 ALA A C 1
ATOM 722 O O . ALA A 1 92 ? 5.980 6.720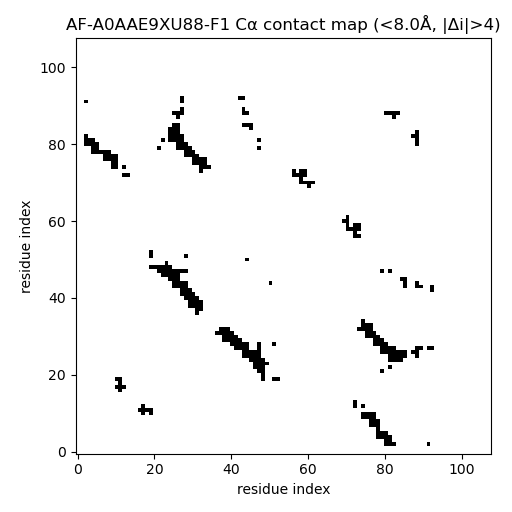 -7.698 1.00 85.62 92 ALA A O 1
ATOM 723 N N . ALA A 1 93 ? 6.988 4.890 -6.862 1.00 86.81 93 ALA A N 1
ATOM 724 C CA . ALA A 1 93 ? 6.786 5.208 -5.453 1.00 86.81 93 ALA A CA 1
ATOM 725 C C . ALA A 1 93 ? 7.514 6.502 -5.076 1.00 86.81 93 ALA A C 1
ATOM 727 O O . ALA A 1 93 ? 6.875 7.414 -4.557 1.00 86.81 93 ALA A O 1
ATOM 728 N N . ASP A 1 94 ? 8.787 6.643 -5.450 1.00 85.69 94 ASP A N 1
ATOM 729 C CA . ASP A 1 94 ? 9.581 7.855 -5.212 1.00 85.69 94 ASP A CA 1
ATOM 730 C C . ASP A 1 94 ? 8.918 9.088 -5.853 1.00 85.69 94 ASP A C 1
ATOM 732 O O . ASP A 1 94 ? 8.748 10.135 -5.223 1.00 85.69 94 ASP A O 1
ATOM 736 N N . ARG A 1 95 ? 8.432 8.953 -7.095 1.00 81.12 95 ARG A N 1
ATOM 737 C CA . ARG A 1 95 ? 7.683 10.015 -7.794 1.00 81.12 95 ARG A CA 1
ATOM 738 C C . ARG A 1 95 ? 6.351 10.351 -7.122 1.00 81.12 95 ARG A C 1
ATOM 740 O O . ARG A 1 95 ? 5.897 11.489 -7.198 1.00 81.12 95 ARG A O 1
ATOM 747 N N . MET A 1 96 ? 5.678 9.376 -6.520 1.00 78.25 96 MET A N 1
ATOM 748 C CA . MET A 1 96 ? 4.388 9.572 -5.851 1.00 78.25 96 MET A CA 1
ATOM 749 C C . MET A 1 96 ? 4.549 10.166 -4.452 1.00 78.25 96 MET A C 1
ATOM 751 O O . MET A 1 96 ? 3.738 11.003 -4.068 1.00 78.25 96 MET A O 1
ATOM 755 N N . VAL A 1 97 ? 5.612 9.809 -3.730 1.00 70.62 97 VAL A N 1
ATOM 756 C CA . VAL A 1 97 ? 5.983 10.422 -2.447 1.00 70.62 97 VAL A CA 1
ATOM 757 C C . VAL A 1 97 ? 6.384 11.883 -2.650 1.00 70.62 97 VAL A C 1
ATOM 759 O O . VAL A 1 97 ? 5.859 12.749 -1.953 1.00 70.62 97 VAL A O 1
ATOM 762 N N . ASN A 1 98 ? 7.178 12.186 -3.682 1.00 58.91 98 ASN A N 1
ATOM 763 C CA . ASN A 1 98 ? 7.510 13.568 -4.055 1.00 58.91 98 ASN A CA 1
ATOM 764 C C . ASN A 1 98 ? 6.284 14.397 -4.482 1.00 58.91 98 ASN A C 1
ATOM 766 O O . ASN A 1 98 ? 6.314 15.620 -4.413 1.00 58.91 98 ASN A O 1
ATOM 770 N N . ARG A 1 99 ? 5.193 13.744 -4.908 1.00 58.19 99 ARG A N 1
ATOM 771 C CA . ARG A 1 99 ? 3.893 14.393 -5.146 1.00 58.19 99 ARG A CA 1
ATOM 772 C C . ARG A 1 99 ? 2.995 14.440 -3.908 1.00 58.19 99 ARG A C 1
ATOM 774 O O . ARG A 1 99 ? 1.996 15.137 -3.942 1.00 58.19 99 ARG A O 1
ATOM 781 N N . ARG A 1 100 ? 3.282 13.700 -2.833 1.00 50.72 100 ARG A N 1
ATOM 782 C CA . ARG A 1 100 ? 2.516 13.749 -1.573 1.00 50.72 100 ARG A CA 1
ATOM 783 C C . ARG A 1 100 ? 2.966 14.884 -0.66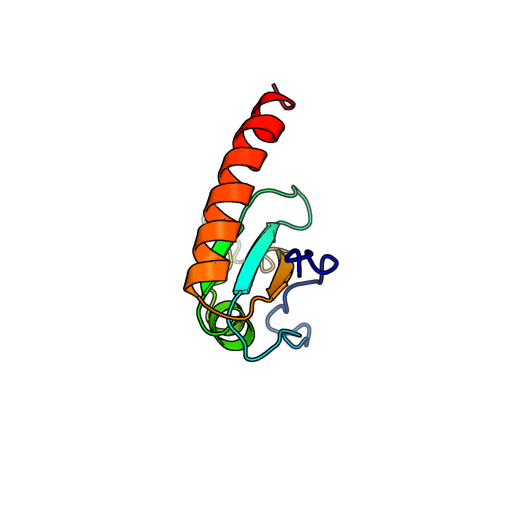4 1.00 50.72 100 ARG A C 1
ATOM 785 O O . ARG A 1 100 ? 2.119 15.451 0.020 1.00 50.72 100 ARG A O 1
ATOM 792 N N . SER A 1 101 ? 4.243 15.260 -0.694 1.00 42.00 101 SER A N 1
ATOM 793 C CA . SER A 1 101 ? 4.740 16.456 -0.000 1.00 42.00 101 SER A CA 1
ATOM 794 C C . SER A 1 101 ? 4.017 17.735 -0.443 1.00 42.00 101 SER A C 1
ATOM 796 O O . SER A 1 101 ? 3.821 18.625 0.376 1.00 42.00 101 SER A O 1
ATOM 798 N N . THR A 1 102 ? 3.513 17.804 -1.680 1.00 38.22 102 THR A N 1
ATOM 799 C CA . THR A 1 102 ? 2.683 18.928 -2.145 1.00 38.22 102 THR A CA 1
ATOM 800 C C . THR A 1 102 ? 1.225 18.883 -1.669 1.00 38.22 102 THR A C 1
ATOM 802 O O . THR A 1 102 ? 0.600 19.934 -1.603 1.00 38.22 102 THR A O 1
ATOM 805 N N . TRP A 1 103 ? 0.677 17.723 -1.281 1.00 35.94 103 TRP A N 1
ATOM 806 C CA . TRP A 1 103 ? -0.695 17.619 -0.745 1.00 35.94 103 TRP A CA 1
ATOM 807 C C . TRP A 1 103 ? -0.768 17.794 0.776 1.00 35.94 103 TRP A C 1
ATOM 809 O O . TRP A 1 103 ? -1.750 18.334 1.276 1.00 35.94 103 TRP A O 1
ATOM 819 N N . ILE A 1 104 ? 0.269 17.386 1.517 1.00 42.72 104 ILE A N 1
ATOM 820 C CA . ILE A 1 104 ? 0.323 17.556 2.983 1.00 42.72 104 ILE A CA 1
ATOM 821 C C . ILE A 1 104 ? 0.447 19.043 3.372 1.00 42.72 104 ILE A C 1
ATOM 823 O O . ILE A 1 104 ? -0.028 19.434 4.432 1.00 42.72 104 ILE A O 1
ATOM 827 N N . ALA A 1 105 ? 0.980 19.896 2.490 1.00 35.75 105 ALA A N 1
ATOM 828 C CA . ALA A 1 105 ? 1.027 21.348 2.695 1.00 35.75 105 ALA A CA 1
ATOM 829 C C . ALA A 1 105 ? -0.326 22.069 2.491 1.00 35.75 105 ALA A C 1
ATOM 831 O O . ALA A 1 105 ? -0.423 23.253 2.786 1.00 35.75 105 ALA A O 1
ATOM 832 N N . GLY A 1 106 ? -1.362 21.385 1.988 1.00 30.92 106 GLY A N 1
ATOM 833 C CA . GLY A 1 106 ? -2.701 21.958 1.784 1.00 30.92 106 GLY A CA 1
ATOM 834 C C . GLY A 1 106 ? -3.695 21.690 2.920 1.00 30.92 106 GLY A C 1
ATOM 835 O O . GLY A 1 106 ? -4.863 22.042 2.786 1.00 30.92 106 GLY A O 1
ATOM 836 N N . ALA A 1 107 ? -3.260 21.031 3.999 1.00 34.31 107 ALA A N 1
ATOM 837 C CA . ALA A 1 107 ? -4.076 20.709 5.173 1.00 34.31 107 ALA A CA 1
ATOM 838 C C . ALA A 1 107 ? -3.545 21.379 6.458 1.00 34.31 107 ALA A C 1
ATOM 840 O O . ALA A 1 107 ? -3.643 20.795 7.539 1.00 34.31 107 ALA A O 1
ATOM 841 N N . ALA A 1 108 ? -2.950 22.569 6.320 1.00 33.25 108 ALA A N 1
ATOM 842 C CA . ALA A 1 108 ? -2.563 23.450 7.421 1.00 33.25 108 ALA A CA 1
ATOM 843 C C . ALA A 1 108 ? -3.443 24.704 7.419 1.00 33.25 108 ALA A C 1
ATOM 845 O O . ALA A 1 108 ? -3.686 25.234 6.311 1.00 33.25 108 ALA A O 1
#

Sequence (108 aa):
MIPTWSDWKRYPQPGRGGNIEAPISPGIYEVRYAQTGALYGFEAVDNLAVALAQLPVKSRVGSWFGRRAAQPFPELEYRICATTSRAHARTAADRMVNRRSTWIAGAA

Mean predicted aligned error: 9.03 Å

Organism: Rhodopseudomonas palustris (strain ATCC BAA-98 / CGA009) (NCBI:txid258594)

Secondary structure (DSSP, 8-state):
---PPPPPEEPPPTTT-------SS-EEEEEEETTT--EEEEEEES-HHHHHHT----------TT----PPPP-EEEEEEE-SSHHHHHHHHHHHHHHHHHHHTT--

pLDDT: mean 78.32, std 18.99, range [30.92, 96.31]

Nearest PDB structures (foldseek):
  8evb-assembly1_C  TM=2.356E-01  e=2.001E+00  Homo sapiens
  1j5y-assembly1_A  TM=2.524E-01  e=8.972E+00  Thermotoga maritima